Protein AF-A0A961Z9Z3-F1 (afdb_monomer)

Structure (mmCIF, N/CA/C/O backbone):
data_AF-A0A961Z9Z3-F1
#
_entry.id   AF-A0A961Z9Z3-F1
#
loop_
_atom_site.group_PDB
_atom_site.id
_atom_site.type_symbol
_atom_site.label_atom_id
_atom_site.label_alt_id
_atom_site.label_comp_id
_atom_site.label_asym_id
_atom_site.label_entity_id
_atom_site.label_seq_id
_atom_site.pdbx_PDB_ins_code
_atom_site.Cartn_x
_atom_site.Cartn_y
_atom_site.Cartn_z
_atom_site.occupancy
_atom_site.B_iso_or_equiv
_atom_site.auth_seq_id
_atom_site.auth_comp_id
_atom_site.auth_asym_id
_atom_site.auth_atom_id
_atom_site.pdbx_PDB_model_num
ATOM 1 N N . MET A 1 1 ? 45.765 -1.529 -8.708 1.00 51.06 1 MET A N 1
ATOM 2 C CA . MET A 1 1 ? 44.622 -0.675 -9.108 1.00 51.06 1 MET A CA 1
ATOM 3 C C . MET A 1 1 ? 43.427 -1.112 -8.285 1.00 51.06 1 MET A C 1
ATOM 5 O O . MET A 1 1 ? 43.251 -2.314 -8.165 1.00 51.06 1 MET A O 1
ATOM 9 N N . SER A 1 2 ? 42.688 -0.194 -7.652 1.00 51.00 2 SER A N 1
ATOM 10 C CA . SER A 1 2 ? 41.567 -0.595 -6.785 1.00 51.00 2 SER A CA 1
ATOM 11 C C . SER A 1 2 ? 40.408 -1.143 -7.625 1.00 51.00 2 SER A C 1
ATOM 13 O O . SER A 1 2 ? 40.170 -0.653 -8.732 1.00 51.00 2 SER A O 1
ATOM 15 N N . ASP A 1 3 ? 39.676 -2.128 -7.100 1.00 58.44 3 ASP A N 1
ATOM 16 C CA . ASP A 1 3 ? 38.508 -2.734 -7.762 1.00 58.44 3 ASP A CA 1
ATOM 17 C C . ASP A 1 3 ? 37.453 -1.694 -8.176 1.00 58.44 3 ASP A C 1
ATOM 19 O O . ASP A 1 3 ? 36.739 -1.867 -9.161 1.00 58.44 3 ASP A O 1
ATOM 23 N N . PHE A 1 4 ? 37.426 -0.548 -7.490 1.00 53.84 4 PHE A N 1
ATOM 24 C CA . PHE A 1 4 ? 36.559 0.590 -7.791 1.00 53.84 4 PHE A CA 1
ATOM 25 C C . PHE A 1 4 ? 36.902 1.278 -9.124 1.00 53.84 4 PHE A C 1
ATOM 27 O O . PHE A 1 4 ? 36.013 1.736 -9.842 1.00 53.84 4 PHE A O 1
ATOM 34 N N . ALA A 1 5 ? 38.189 1.338 -9.483 1.00 57.12 5 ALA A N 1
ATOM 35 C CA . ALA A 1 5 ? 38.625 1.881 -10.767 1.00 57.12 5 ALA A CA 1
ATOM 36 C C . ALA A 1 5 ? 38.222 0.953 -11.921 1.00 57.12 5 ALA A C 1
ATOM 38 O O . ALA A 1 5 ? 37.779 1.431 -12.962 1.00 57.12 5 ALA A O 1
ATOM 39 N N . LYS A 1 6 ? 38.287 -0.368 -11.718 1.00 55.22 6 LYS A N 1
ATOM 40 C CA . LY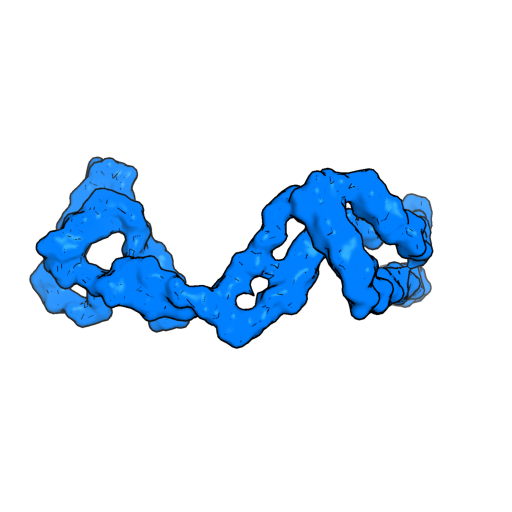S A 1 6 ? 37.851 -1.362 -12.709 1.00 55.22 6 LYS A CA 1
ATOM 41 C C . LYS A 1 6 ? 36.329 -1.315 -12.920 1.00 55.22 6 LYS A C 1
ATOM 43 O O . LYS A 1 6 ? 35.875 -1.177 -14.050 1.00 55.22 6 LYS A O 1
ATOM 48 N N . LEU A 1 7 ? 35.561 -1.238 -11.827 1.00 57.47 7 LEU A N 1
ATOM 49 C CA . LEU A 1 7 ? 34.111 -0.981 -11.825 1.00 57.47 7 LEU A CA 1
ATOM 50 C C . LEU A 1 7 ? 33.728 0.278 -12.618 1.00 57.47 7 LEU A C 1
ATOM 52 O O . LEU A 1 7 ? 32.817 0.249 -13.436 1.00 57.47 7 LEU A O 1
ATOM 56 N N . ARG A 1 8 ? 34.437 1.391 -12.420 1.00 57.94 8 ARG A N 1
ATOM 57 C CA . ARG A 1 8 ? 34.137 2.646 -13.121 1.00 57.94 8 ARG A CA 1
ATOM 58 C C . ARG A 1 8 ? 34.468 2.602 -14.616 1.00 57.94 8 ARG A C 1
ATOM 60 O O . ARG A 1 8 ? 33.798 3.276 -15.387 1.00 57.94 8 ARG A O 1
ATOM 67 N N . THR A 1 9 ? 35.492 1.855 -15.021 1.00 62.66 9 THR A N 1
ATOM 68 C CA . THR A 1 9 ? 35.961 1.856 -16.419 1.00 62.66 9 THR A CA 1
ATOM 69 C C . THR A 1 9 ? 35.259 0.797 -17.272 1.00 62.66 9 THR A C 1
ATOM 71 O O . THR A 1 9 ? 35.039 1.031 -18.453 1.00 62.66 9 THR A O 1
ATOM 74 N N . GLU A 1 10 ? 34.859 -0.329 -16.674 1.00 60.94 10 GLU A N 1
ATOM 75 C CA . GLU A 1 10 ? 34.189 -1.434 -17.375 1.00 60.94 10 GLU A CA 1
ATOM 76 C C . GLU A 1 10 ? 32.664 -1.413 -17.163 1.00 60.94 10 GLU A C 1
ATOM 78 O O . GLU A 1 10 ? 31.917 -1.577 -18.123 1.00 60.94 10 GLU A O 1
ATOM 83 N N . LEU A 1 11 ? 32.175 -1.151 -15.939 1.00 61.59 11 LEU A N 1
ATOM 84 C CA . LEU A 1 11 ? 30.739 -1.224 -15.620 1.00 61.59 11 LEU A CA 1
ATOM 85 C C . LEU A 1 11 ? 29.963 0.035 -16.027 1.00 61.59 11 LEU A C 1
ATOM 87 O O . LEU A 1 11 ? 28.805 -0.054 -16.431 1.00 61.59 11 LEU A O 1
ATOM 91 N N . ALA A 1 12 ? 30.578 1.215 -15.903 1.00 66.69 12 ALA A N 1
ATOM 92 C CA . ALA A 1 12 ? 29.882 2.478 -16.150 1.00 66.69 12 ALA A CA 1
ATOM 93 C C . ALA A 1 12 ? 29.409 2.651 -17.608 1.00 66.69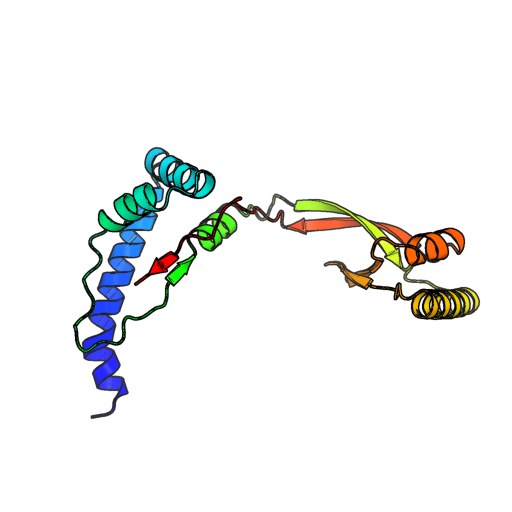 12 ALA A C 1
ATOM 95 O O . ALA A 1 12 ? 28.271 3.090 -17.778 1.00 66.69 12 ALA A O 1
ATOM 96 N N . PRO A 1 13 ? 30.190 2.285 -18.649 1.00 69.44 13 PRO A N 1
ATOM 97 C CA . PRO A 1 13 ? 29.727 2.364 -20.036 1.00 69.44 13 PRO A CA 1
ATOM 98 C C . PRO A 1 13 ? 28.530 1.450 -20.315 1.00 69.44 13 PRO A C 1
ATOM 100 O O . PRO A 1 13 ? 27.507 1.923 -20.799 1.00 69.44 13 PRO A O 1
ATOM 103 N N . ALA A 1 14 ? 28.597 0.176 -19.919 1.00 63.91 14 ALA A N 1
ATOM 104 C CA . ALA A 1 14 ? 27.489 -0.755 -20.138 1.00 63.91 14 ALA A CA 1
ATOM 105 C C . ALA A 1 14 ? 26.232 -0.351 -19.352 1.00 63.91 14 ALA A C 1
ATOM 107 O O . ALA A 1 14 ? 25.114 -0.453 -19.855 1.00 63.91 14 ALA A O 1
ATOM 108 N N . LEU A 1 15 ? 26.395 0.145 -18.120 1.00 63.41 15 LEU A N 1
ATOM 109 C CA . LEU A 1 15 ? 25.284 0.674 -17.333 1.00 63.41 15 LEU A CA 1
ATOM 110 C C . LEU A 1 15 ? 24.667 1.914 -18.001 1.00 63.41 15 LEU A C 1
ATOM 112 O O . LEU A 1 15 ? 23.445 2.040 -18.035 1.00 63.41 15 LEU A O 1
ATOM 116 N N . ALA A 1 16 ? 25.490 2.803 -18.562 1.00 69.31 16 ALA A N 1
ATOM 117 C CA . ALA A 1 16 ? 25.023 3.968 -19.307 1.00 69.31 16 ALA A CA 1
ATOM 118 C C . ALA A 1 16 ? 24.256 3.570 -20.579 1.00 69.31 16 ALA A C 1
ATOM 120 O O . ALA A 1 16 ? 23.192 4.128 -20.838 1.00 69.31 16 ALA A O 1
ATOM 121 N N . GLU A 1 17 ? 24.733 2.579 -21.336 1.00 67.69 17 GLU A N 1
ATOM 122 C CA . GLU A 1 17 ? 24.035 2.047 -22.516 1.00 67.69 17 GLU A CA 1
ATOM 123 C C . GLU A 1 17 ? 22.675 1.441 -22.151 1.00 67.69 17 GLU A C 1
ATOM 125 O O . GLU A 1 17 ? 21.664 1.704 -22.803 1.00 67.69 17 GLU A O 1
ATOM 130 N N . ARG A 1 18 ? 22.627 0.689 -21.051 1.00 63.53 18 ARG A N 1
ATOM 131 C CA . ARG A 1 18 ? 21.403 0.092 -20.508 1.00 63.53 18 ARG A CA 1
ATOM 132 C C . ARG A 1 18 ? 20.397 1.143 -20.038 1.00 63.53 18 ARG A C 1
ATOM 134 O O . ARG A 1 18 ? 19.213 1.050 -20.360 1.00 63.53 18 ARG A O 1
ATOM 141 N N . PHE A 1 19 ? 20.854 2.188 -19.346 1.00 68.12 19 PHE A N 1
ATOM 142 C CA . PHE A 1 19 ? 20.000 3.327 -19.002 1.00 68.12 19 PHE A CA 1
ATOM 143 C C . PHE A 1 19 ? 19.534 4.105 -20.234 1.00 68.12 19 PHE A C 1
ATOM 145 O O . PHE A 1 19 ? 18.394 4.560 -20.262 1.00 68.12 19 PHE A O 1
ATOM 152 N N . ALA A 1 20 ? 20.367 4.234 -21.267 1.00 69.81 20 ALA A N 1
ATOM 153 C CA . ALA A 1 20 ? 19.970 4.868 -22.518 1.00 69.81 20 ALA A CA 1
ATOM 154 C C . ALA A 1 20 ? 18.875 4.065 -23.242 1.00 69.81 20 ALA A C 1
ATOM 156 O O . ALA A 1 20 ? 17.931 4.659 -23.762 1.00 69.81 20 ALA A O 1
ATOM 157 N N . ALA A 1 21 ? 18.957 2.731 -23.242 1.00 66.69 21 ALA A N 1
ATOM 158 C CA . ALA A 1 21 ? 17.919 1.862 -23.795 1.00 66.69 21 ALA A CA 1
ATOM 159 C C . ALA A 1 21 ? 16.598 1.964 -23.011 1.00 66.69 21 ALA A C 1
ATOM 161 O O . ALA A 1 21 ? 15.540 2.117 -23.619 1.00 66.69 21 ALA A O 1
ATOM 162 N N . LEU A 1 22 ? 16.655 1.984 -21.673 1.00 67.62 22 LEU A N 1
ATOM 163 C CA . LEU A 1 22 ? 15.473 2.224 -20.836 1.00 67.62 22 LEU A CA 1
ATOM 164 C C . LEU A 1 22 ? 14.879 3.621 -21.041 1.00 67.62 22 LEU A C 1
ATOM 166 O O . LEU A 1 22 ? 13.667 3.766 -21.133 1.00 67.62 22 LEU A O 1
ATOM 170 N N . SER A 1 23 ? 15.711 4.654 -21.153 1.00 71.19 23 SER A N 1
ATOM 171 C CA . SER A 1 23 ? 15.250 6.018 -21.432 1.00 71.19 23 SER A CA 1
ATOM 172 C C . SER A 1 23 ? 14.526 6.101 -22.780 1.00 71.19 23 SER A C 1
ATOM 174 O O . SER A 1 23 ? 13.453 6.692 -22.870 1.00 71.19 23 SER A O 1
ATOM 176 N N . LYS A 1 24 ? 15.045 5.426 -23.816 1.00 73.44 24 LYS A N 1
ATOM 177 C CA . LYS A 1 24 ? 14.362 5.301 -25.114 1.00 73.44 24 LYS A CA 1
ATOM 178 C C . LYS A 1 24 ? 13.037 4.549 -25.001 1.00 73.44 24 LYS A C 1
ATOM 180 O O . LYS A 1 24 ? 12.067 4.968 -25.622 1.00 73.44 24 LYS A O 1
ATOM 185 N N . PHE A 1 25 ? 12.983 3.485 -24.200 1.00 71.50 25 PHE A N 1
ATOM 186 C CA . PHE A 1 25 ? 11.746 2.753 -23.932 1.00 71.50 25 PHE A CA 1
ATOM 187 C C . PHE A 1 25 ? 10.681 3.639 -23.284 1.00 71.50 25 PHE A C 1
ATOM 189 O O . PHE A 1 25 ? 9.588 3.784 -23.825 1.00 71.50 25 PHE A O 1
ATOM 196 N N . PHE A 1 26 ? 11.010 4.303 -22.174 1.00 70.62 26 PHE A N 1
ATOM 197 C CA . PHE A 1 26 ? 10.084 5.242 -21.538 1.00 70.62 26 PHE A CA 1
ATOM 198 C C . PHE A 1 26 ? 9.723 6.406 -22.467 1.00 70.62 26 PHE A C 1
ATOM 200 O O . PHE A 1 26 ? 8.582 6.854 -22.465 1.00 70.62 26 PHE A O 1
ATOM 207 N N . GLY A 1 27 ? 10.656 6.836 -23.322 1.00 71.69 27 GLY A N 1
ATOM 208 C CA . GLY A 1 27 ? 10.395 7.794 -24.393 1.00 71.69 27 GLY A CA 1
ATOM 209 C C . GLY A 1 27 ? 9.366 7.300 -25.414 1.00 71.69 27 GLY A C 1
ATOM 210 O O . GLY A 1 27 ? 8.508 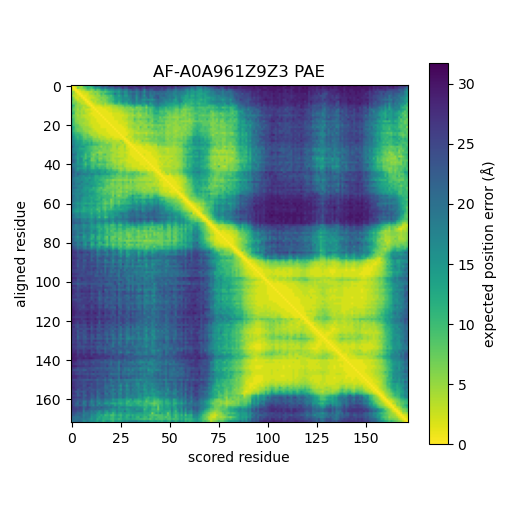8.079 -25.813 1.00 71.69 27 GLY A O 1
ATOM 211 N N . SER A 1 28 ? 9.399 6.021 -25.809 1.00 71.12 28 SER A N 1
ATOM 212 C CA . SER A 1 28 ? 8.381 5.444 -26.705 1.00 71.12 28 SER A CA 1
ATOM 213 C C . SER A 1 28 ? 7.003 5.348 -26.051 1.00 71.12 28 SER A C 1
ATOM 215 O O . SER A 1 28 ? 6.009 5.638 -26.700 1.00 71.12 28 SER A O 1
ATOM 217 N N . ILE A 1 29 ? 6.934 5.070 -24.746 1.00 71.38 29 ILE A N 1
ATOM 218 C CA . ILE A 1 29 ? 5.667 5.023 -23.994 1.00 71.38 29 ILE A CA 1
ATOM 219 C C . ILE A 1 29 ? 5.016 6.416 -23.869 1.00 71.38 29 ILE A C 1
ATOM 221 O O . ILE A 1 29 ? 3.839 6.521 -23.547 1.00 71.38 29 ILE A O 1
ATOM 225 N N . ALA A 1 30 ? 5.724 7.510 -24.173 1.00 71.38 30 ALA A N 1
ATOM 226 C CA . ALA A 1 30 ? 5.088 8.825 -24.280 1.00 71.38 30 ALA A CA 1
ATOM 227 C C . ALA A 1 30 ? 4.072 8.906 -25.443 1.00 71.38 30 ALA A C 1
ATOM 229 O O . ALA A 1 30 ? 3.236 9.810 -25.462 1.00 71.38 30 ALA A O 1
ATOM 230 N N . ASN A 1 31 ? 4.125 7.973 -26.403 1.00 76.69 31 ASN A N 1
ATOM 231 C CA . ASN A 1 31 ? 3.096 7.790 -27.420 1.00 76.69 31 ASN A CA 1
ATOM 232 C C . ASN A 1 31 ? 1.878 7.047 -26.821 1.00 76.69 31 ASN A C 1
ATOM 234 O O . ASN A 1 31 ? 2.045 5.934 -26.316 1.00 76.69 31 ASN A O 1
ATOM 238 N N . PRO A 1 32 ? 0.651 7.600 -26.914 1.00 74.44 32 PRO A N 1
ATOM 239 C CA . PRO A 1 32 ? -0.563 6.947 -26.424 1.00 74.44 32 PRO A CA 1
ATOM 240 C C . PRO A 1 32 ? -0.803 5.527 -26.960 1.00 74.44 32 PRO A C 1
ATOM 242 O O . PRO A 1 32 ? -1.335 4.696 -26.228 1.00 74.44 32 PRO A O 1
ATOM 245 N N . GLU A 1 33 ? -0.412 5.230 -28.203 1.00 75.94 33 GLU A N 1
ATOM 246 C CA . GLU A 1 33 ? -0.577 3.893 -28.797 1.00 75.94 33 GLU A CA 1
ATOM 247 C C . GLU A 1 33 ? 0.331 2.859 -28.118 1.00 75.94 33 GLU A C 1
ATOM 249 O O . GLU A 1 33 ? -0.121 1.783 -27.723 1.00 75.94 33 GLU A O 1
ATOM 254 N N . ASP A 1 34 ? 1.600 3.215 -27.910 1.00 73.06 34 ASP A N 1
ATOM 255 C CA . ASP A 1 34 ? 2.581 2.358 -27.244 1.00 73.06 34 ASP A CA 1
ATOM 256 C C . ASP A 1 34 ? 2.259 2.208 -25.744 1.00 73.06 34 ASP A C 1
ATOM 258 O O . ASP A 1 34 ? 2.377 1.115 -25.186 1.00 73.06 34 ASP A O 1
ATOM 262 N N . ALA A 1 35 ? 1.771 3.272 -25.094 1.00 72.19 35 ALA A N 1
ATOM 263 C CA . ALA A 1 35 ? 1.271 3.218 -23.719 1.00 72.19 35 ALA A CA 1
ATOM 264 C C . ALA A 1 35 ? 0.051 2.300 -23.570 1.00 72.19 35 ALA A C 1
ATOM 266 O O . ALA A 1 35 ? -0.007 1.494 -22.637 1.00 72.19 35 ALA A O 1
ATOM 267 N N . GLY A 1 36 ? -0.909 2.401 -24.495 1.00 76.19 36 GLY A N 1
ATOM 268 C CA . GLY A 1 36 ? -2.093 1.548 -24.530 1.00 76.19 36 GLY A CA 1
ATOM 269 C C . GLY A 1 36 ? -1.718 0.078 -24.684 1.00 76.19 36 GLY A C 1
ATOM 270 O O . GLY A 1 36 ? -2.152 -0.752 -23.891 1.00 76.19 36 GLY A O 1
ATOM 271 N N . PHE A 1 37 ? -0.822 -0.231 -25.620 1.00 76.69 37 PHE A N 1
ATOM 272 C CA . PHE A 1 37 ? -0.354 -1.595 -25.845 1.00 76.69 37 PHE A CA 1
ATOM 273 C C . PHE A 1 37 ? 0.380 -2.182 -24.624 1.00 76.69 37 PHE A C 1
ATOM 275 O O . PHE A 1 37 ? 0.175 -3.348 -24.279 1.00 76.69 37 PHE A O 1
ATOM 282 N N . VAL A 1 38 ? 1.190 -1.384 -23.915 1.00 74.25 38 VAL A N 1
ATOM 283 C CA . VAL A 1 38 ? 1.827 -1.797 -22.650 1.00 74.25 38 VAL A CA 1
ATOM 284 C C . VAL A 1 38 ? 0.783 -2.115 -21.577 1.00 74.25 38 VAL A C 1
ATOM 286 O O . VAL A 1 38 ? 0.862 -3.171 -20.945 1.00 74.25 38 VAL A O 1
ATOM 289 N N . LEU A 1 39 ? -0.207 -1.239 -21.388 1.00 72.81 39 LEU A N 1
ATOM 290 C CA . LEU A 1 39 ? -1.284 -1.437 -20.415 1.00 72.81 39 LEU A CA 1
ATOM 291 C C . LEU A 1 39 ? -2.125 -2.678 -20.736 1.00 72.81 39 LEU A C 1
ATOM 293 O O . LEU A 1 39 ? -2.372 -3.494 -19.849 1.00 72.81 39 LEU A O 1
ATOM 297 N N . GLU A 1 40 ? -2.524 -2.855 -21.994 1.00 78.00 40 GLU A N 1
ATOM 298 C CA . GLU A 1 40 ? -3.293 -4.016 -22.454 1.00 78.00 40 GLU A CA 1
ATOM 299 C C . GLU A 1 40 ? -2.531 -5.317 -22.225 1.00 78.00 40 GLU A C 1
ATOM 301 O O . GLU A 1 40 ? -3.077 -6.264 -21.662 1.00 78.00 40 GLU A O 1
ATOM 306 N N . THR A 1 41 ? -1.249 -5.345 -22.583 1.00 73.81 41 THR A N 1
ATOM 307 C CA . THR A 1 41 ? -0.382 -6.509 -22.388 1.00 73.81 41 THR A CA 1
ATOM 308 C C . THR A 1 41 ? -0.245 -6.867 -20.903 1.00 73.81 41 THR A C 1
ATOM 310 O O . THR A 1 41 ? -0.289 -8.043 -20.531 1.00 73.81 41 THR A O 1
ATOM 313 N N . MET A 1 42 ? -0.125 -5.855 -20.035 1.00 70.44 42 MET A N 1
ATOM 314 C CA . MET A 1 42 ? -0.061 -6.038 -18.583 1.00 70.44 42 MET A CA 1
ATOM 315 C C . MET A 1 42 ? -1.370 -6.588 -18.004 1.00 70.44 42 MET A C 1
ATOM 317 O O . MET A 1 42 ? -1.333 -7.538 -17.221 1.00 70.44 42 MET A O 1
ATOM 321 N N . VAL A 1 43 ? -2.517 -6.039 -18.413 1.00 72.00 43 VAL A N 1
ATOM 322 C CA . VAL A 1 43 ? -3.847 -6.484 -17.960 1.00 72.00 43 VAL A CA 1
ATOM 323 C C . VAL A 1 43 ? -4.176 -7.886 -18.483 1.00 72.00 43 VAL A C 1
ATOM 325 O O . VAL A 1 43 ? -4.677 -8.726 -17.734 1.00 72.00 43 VAL A O 1
ATOM 328 N N . ALA A 1 44 ? -3.863 -8.165 -19.751 1.00 74.81 44 ALA A N 1
ATOM 329 C CA . ALA A 1 44 ? -4.107 -9.450 -20.407 1.00 74.81 44 ALA A CA 1
ATOM 330 C C . ALA A 1 44 ? -3.140 -10.560 -19.962 1.00 74.81 44 ALA A C 1
ATOM 332 O O . ALA A 1 44 ? -3.380 -11.731 -20.249 1.00 74.81 44 ALA A O 1
ATOM 333 N N . GLN A 1 45 ? -2.069 -10.213 -19.240 1.00 68.44 45 GLN A N 1
ATOM 334 C CA . GLN A 1 45 ? -1.016 -11.140 -18.812 1.00 68.44 45 GLN A CA 1
ATOM 335 C C . GLN A 1 45 ? -0.300 -11.824 -19.990 1.00 68.44 45 GLN A C 1
ATOM 337 O O . GLN A 1 45 ? 0.190 -12.951 -19.860 1.00 68.44 45 GLN A O 1
ATOM 342 N N . ASP A 1 46 ? -0.209 -11.147 -21.135 1.00 69.00 46 ASP A N 1
ATOM 343 C CA . ASP A 1 46 ? 0.429 -11.684 -22.335 1.00 69.00 46 ASP A CA 1
ATOM 344 C C . ASP A 1 46 ? 1.952 -11.482 -22.267 1.00 69.00 46 ASP A C 1
ATOM 346 O O . ASP A 1 46 ? 2.520 -10.478 -22.698 1.00 69.00 46 ASP A O 1
ATOM 350 N N . HIS A 1 47 ? 2.632 -12.467 -21.680 1.00 63.56 47 HIS A N 1
ATOM 351 C CA . HIS A 1 47 ? 4.083 -12.437 -21.499 1.00 63.56 47 HIS A CA 1
ATOM 352 C C . HIS A 1 47 ? 4.831 -12.469 -22.841 1.00 63.56 47 HIS A C 1
ATOM 354 O O . HIS A 1 47 ? 5.951 -11.966 -22.923 1.00 63.56 47 HIS A O 1
ATOM 360 N N . GLU A 1 48 ? 4.235 -13.045 -23.888 1.00 68.44 48 GLU A N 1
ATOM 361 C CA . GLU A 1 48 ? 4.853 -13.149 -25.209 1.00 68.44 48 GLU A CA 1
ATOM 362 C C . GLU A 1 48 ? 4.771 -11.813 -25.954 1.00 68.44 48 GLU A C 1
ATOM 364 O O . GLU A 1 48 ? 5.773 -11.352 -26.503 1.00 68.44 48 GLU A O 1
ATOM 369 N N . ALA A 1 49 ? 3.609 -11.152 -25.928 1.00 69.62 49 ALA A N 1
ATOM 370 C CA . ALA A 1 49 ? 3.453 -9.797 -26.452 1.00 69.62 49 ALA A CA 1
ATOM 371 C C . ALA A 1 49 ? 4.367 -8.805 -25.721 1.00 69.62 49 ALA A C 1
ATOM 373 O O . ALA A 1 49 ? 4.985 -7.948 -26.357 1.00 69.62 49 ALA A O 1
ATOM 374 N N . PHE A 1 50 ? 4.538 -8.979 -24.407 1.00 64.25 50 PHE A N 1
ATOM 375 C CA . PHE A 1 50 ? 5.466 -8.163 -23.636 1.00 64.25 50 PHE A CA 1
ATOM 376 C C . PHE A 1 50 ? 6.929 -8.435 -23.987 1.00 64.25 50 PHE A C 1
ATOM 378 O O . PHE A 1 50 ? 7.697 -7.493 -24.164 1.00 64.25 50 PHE A O 1
ATOM 385 N N . SER A 1 51 ? 7.328 -9.707 -24.118 1.00 64.00 51 SER A N 1
ATOM 386 C CA . SER A 1 51 ? 8.686 -10.053 -24.554 1.00 64.00 51 SER A CA 1
ATOM 387 C C . SER A 1 51 ? 8.977 -9.403 -25.897 1.00 64.00 51 SER A C 1
ATOM 389 O O . SER A 1 51 ? 9.965 -8.698 -26.011 1.00 64.00 51 SER A O 1
ATOM 391 N N . LYS A 1 52 ? 8.055 -9.488 -26.865 1.00 68.25 52 LYS A N 1
ATOM 392 C CA . LYS A 1 52 ? 8.198 -8.838 -28.178 1.00 68.25 52 LYS A CA 1
ATOM 393 C C . LYS A 1 52 ? 8.350 -7.317 -28.095 1.00 68.25 52 LYS A C 1
ATOM 395 O O . LYS A 1 52 ? 8.984 -6.730 -28.966 1.00 68.25 52 LYS A O 1
ATOM 400 N N . LEU A 1 53 ? 7.761 -6.669 -27.092 1.00 67.19 53 LEU A N 1
ATOM 401 C CA . LEU A 1 53 ? 7.920 -5.237 -26.838 1.00 67.19 53 LEU A CA 1
ATOM 402 C C . LEU A 1 53 ? 9.307 -4.920 -26.259 1.00 67.19 53 LEU A C 1
ATOM 404 O O . LEU A 1 53 ? 9.957 -3.983 -26.715 1.00 67.19 53 LEU A O 1
ATOM 408 N N . VAL A 1 54 ? 9.783 -5.723 -25.306 1.00 61.47 54 VAL A N 1
ATOM 409 C CA . VAL A 1 54 ? 11.135 -5.596 -24.740 1.00 61.47 54 VAL A CA 1
ATOM 410 C C . VAL A 1 54 ? 12.207 -5.953 -25.771 1.00 61.47 54 VAL A C 1
ATOM 412 O O . VAL A 1 54 ? 13.217 -5.269 -25.844 1.00 61.47 54 VAL A O 1
ATOM 415 N N . ASP A 1 55 ? 11.967 -6.946 -26.623 1.00 65.06 55 ASP A N 1
ATOM 416 C CA . ASP A 1 55 ? 12.879 -7.403 -27.678 1.00 65.06 55 ASP A CA 1
ATOM 417 C C . ASP A 1 55 ? 13.050 -6.355 -28.794 1.00 65.06 55 ASP A C 1
ATOM 419 O O . ASP A 1 55 ? 14.033 -6.373 -29.533 1.00 65.06 55 ASP A O 1
ATOM 423 N N . ARG A 1 56 ? 12.116 -5.400 -28.916 1.00 64.81 56 ARG A N 1
ATOM 424 C CA . ARG A 1 56 ? 12.280 -4.214 -29.779 1.00 64.81 56 ARG A CA 1
ATOM 425 C C . ARG A 1 56 ? 13.254 -3.196 -29.193 1.00 64.81 56 ARG A C 1
ATOM 427 O O . ARG A 1 56 ? 13.700 -2.301 -29.914 1.00 64.81 56 ARG A O 1
ATOM 434 N N . LEU A 1 57 ? 13.576 -3.298 -27.904 1.00 59.16 57 LEU A N 1
ATOM 435 C CA . LEU A 1 57 ? 14.577 -2.454 -27.278 1.00 59.16 57 LEU A CA 1
ATOM 436 C C . LEU A 1 57 ? 15.958 -3.020 -27.589 1.00 59.16 57 LEU A C 1
ATOM 438 O O . LEU A 1 57 ? 16.224 -4.182 -27.287 1.00 59.16 57 LEU A O 1
ATOM 442 N N . PRO A 1 58 ? 16.873 -2.210 -28.140 1.00 56.72 58 PRO A N 1
ATOM 443 C CA . PRO A 1 58 ? 18.254 -2.618 -28.319 1.00 56.72 58 PRO A CA 1
ATOM 444 C C . PRO A 1 58 ? 18.949 -2.617 -26.951 1.00 56.72 58 PRO A C 1
ATOM 446 O O . PRO A 1 58 ? 19.6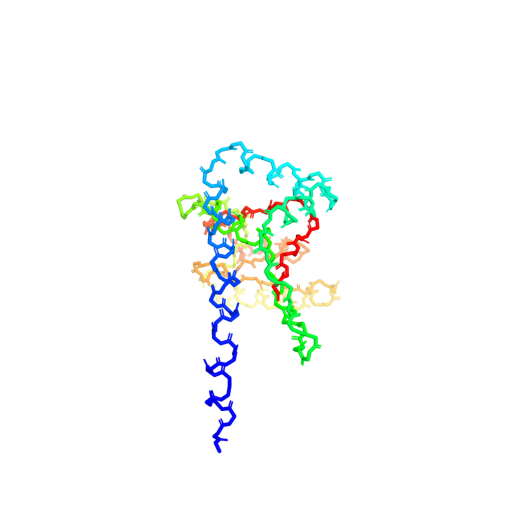87 -1.691 -26.613 1.00 56.72 58 PRO A O 1
ATOM 449 N N . LEU A 1 59 ? 18.655 -3.624 -26.129 1.00 56.66 59 LEU A N 1
ATOM 450 C CA . LEU A 1 59 ? 19.360 -3.884 -24.884 1.00 56.66 59 LEU A CA 1
ATOM 451 C C . LEU A 1 59 ? 20.648 -4.639 -25.233 1.00 56.66 59 LEU A C 1
ATOM 453 O O . LEU A 1 59 ? 20.570 -5.723 -25.812 1.00 56.66 59 LEU A O 1
ATOM 457 N N . PRO A 1 60 ? 21.836 -4.095 -24.921 1.00 56.12 60 PRO A N 1
ATOM 458 C CA . PRO A 1 60 ? 23.074 -4.817 -25.163 1.00 56.12 60 PRO A CA 1
ATOM 459 C C . PRO A 1 60 ? 23.119 -6.072 -24.283 1.00 56.12 60 PRO A C 1
ATOM 461 O O . PRO A 1 60 ? 22.898 -6.008 -23.061 1.00 56.12 60 PRO A O 1
ATOM 464 N N . GLU A 1 61 ? 23.415 -7.213 -24.910 1.00 59.38 61 GLU A N 1
ATOM 465 C CA . GLU A 1 61 ? 23.672 -8.460 -24.195 1.00 59.38 61 GLU A CA 1
ATOM 466 C C . GLU A 1 61 ? 24.816 -8.236 -23.192 1.00 59.38 61 GLU A C 1
ATOM 468 O O . GLU A 1 61 ? 25.832 -7.623 -23.537 1.00 59.38 61 GLU A O 1
ATOM 473 N N . PRO A 1 62 ? 24.666 -8.668 -21.928 1.00 53.59 62 PRO A N 1
ATOM 474 C CA . PRO A 1 62 ? 25.742 -8.526 -20.961 1.00 53.59 62 PRO A CA 1
ATOM 475 C C . PRO A 1 62 ? 26.957 -9.368 -21.392 1.00 53.59 62 PRO A C 1
ATOM 477 O O . PRO A 1 62 ? 26.770 -10.468 -21.922 1.00 53.59 62 PRO A O 1
ATOM 480 N N . PRO A 1 63 ? 28.195 -8.911 -21.120 1.00 57.91 63 PRO A N 1
ATOM 481 C CA . PRO A 1 63 ? 29.394 -9.713 -21.342 1.00 57.91 63 PRO A CA 1
ATOM 482 C C . PRO A 1 63 ? 29.304 -11.086 -20.645 1.00 57.91 63 PRO A C 1
ATOM 484 O O . PRO A 1 63 ? 28.748 -11.162 -19.545 1.00 57.91 63 PRO A O 1
ATOM 487 N N . PRO A 1 64 ? 29.873 -12.165 -21.218 1.00 59.00 64 PRO A N 1
ATOM 488 C CA . PRO A 1 64 ? 29.754 -13.525 -20.676 1.00 59.00 64 PRO A CA 1
ATOM 489 C C . PRO A 1 64 ? 30.317 -13.671 -19.257 1.00 59.00 64 PRO A C 1
ATOM 491 O O . PRO A 1 64 ? 29.802 -14.448 -18.455 1.00 59.00 64 PRO A O 1
ATOM 494 N N . GLU A 1 65 ? 31.375 -12.919 -18.945 1.00 55.97 65 GLU A N 1
ATOM 495 C CA . GLU A 1 65 ? 32.009 -12.870 -17.625 1.00 55.97 65 GLU A CA 1
ATOM 496 C C . GLU A 1 65 ? 31.244 -12.049 -16.577 1.00 55.97 65 GLU A C 1
ATOM 498 O O . GLU A 1 65 ? 31.612 -12.064 -15.399 1.00 55.97 65 GLU A O 1
ATOM 503 N N . TRP A 1 66 ? 30.203 -11.310 -16.965 1.00 52.91 66 TRP A N 1
ATOM 504 C CA . TRP A 1 66 ? 29.452 -10.504 -16.015 1.00 52.91 66 TRP A CA 1
ATOM 505 C C . TRP A 1 66 ? 28.370 -11.347 -15.348 1.00 52.91 66 TRP A C 1
ATOM 507 O O . TRP A 1 66 ? 27.604 -12.032 -16.033 1.00 52.91 66 TRP A O 1
ATOM 517 N N . PRO A 1 67 ? 28.228 -11.280 -14.009 1.00 50.06 67 PRO A N 1
ATOM 518 C CA . PRO A 1 67 ? 27.009 -11.770 -13.396 1.00 50.06 67 PRO A CA 1
ATOM 519 C C . PRO A 1 67 ? 25.868 -10.991 -14.045 1.00 50.06 67 PRO A C 1
ATOM 521 O O . PRO A 1 67 ? 25.878 -9.759 -13.993 1.00 50.06 67 PRO A O 1
ATOM 524 N N . LYS A 1 68 ? 24.918 -11.695 -14.685 1.00 53.22 68 LYS A N 1
ATOM 525 C CA . LYS A 1 68 ? 23.677 -11.088 -15.186 1.00 53.22 68 LYS A CA 1
ATOM 526 C C . LYS A 1 68 ? 23.190 -10.170 -14.076 1.00 53.22 68 LYS A C 1
ATOM 528 O O . LYS A 1 68 ? 22.895 -10.663 -12.983 1.00 53.22 68 LYS A O 1
ATOM 533 N N . LEU A 1 69 ? 23.221 -8.858 -14.300 1.00 45.81 69 LEU A N 1
ATOM 534 C CA . LEU A 1 69 ? 22.793 -7.883 -13.309 1.00 45.81 69 LEU A CA 1
ATOM 535 C C . LEU A 1 69 ? 21.287 -8.093 -13.165 1.00 45.81 69 LEU A C 1
ATOM 537 O O . LEU A 1 69 ? 20.493 -7.445 -13.813 1.00 45.81 69 LEU A O 1
ATOM 541 N N . GLY A 1 70 ? 20.866 -9.050 -12.338 1.00 43.78 70 GLY A N 1
ATOM 542 C CA . GLY A 1 70 ? 19.478 -9.500 -12.205 1.00 43.78 70 GLY A CA 1
ATOM 543 C C . GLY A 1 70 ? 18.545 -8.462 -11.580 1.00 43.78 70 GLY A C 1
ATOM 544 O O . GLY A 1 70 ? 17.572 -8.823 -10.922 1.00 43.78 70 GLY A O 1
ATOM 545 N N . LYS A 1 71 ? 18.849 -7.171 -11.728 1.00 48.47 71 LYS A N 1
ATOM 546 C CA . LYS A 1 71 ? 17.992 -6.063 -11.351 1.00 48.47 71 LYS A CA 1
ATOM 547 C C . LYS A 1 71 ? 16.920 -5.932 -12.416 1.00 48.47 71 LYS A C 1
ATOM 549 O O . LYS A 1 71 ? 17.056 -5.217 -13.402 1.00 48.47 71 LYS A O 1
ATOM 554 N N . CYS A 1 72 ? 15.865 -6.698 -12.196 1.00 59.72 72 CYS A N 1
ATOM 555 C CA . CYS A 1 72 ? 14.626 -6.540 -12.913 1.00 59.72 72 CYS A CA 1
ATOM 556 C C . CYS A 1 72 ? 13.821 -5.413 -12.277 1.00 59.72 72 CYS A C 1
ATOM 558 O O . CYS A 1 72 ? 13.619 -5.413 -11.063 1.00 59.72 72 CYS A O 1
ATOM 560 N N . ILE A 1 73 ? 13.372 -4.470 -13.092 1.00 58.75 73 ILE A N 1
ATOM 561 C CA . ILE A 1 73 ? 12.420 -3.451 -12.676 1.00 58.75 73 ILE A CA 1
ATOM 562 C C . ILE A 1 73 ? 11.028 -3.991 -12.973 1.00 58.75 73 ILE A C 1
ATOM 564 O O . ILE A 1 73 ? 10.781 -4.539 -14.051 1.00 58.75 73 ILE A O 1
ATOM 568 N N . TRP A 1 74 ? 10.124 -3.870 -12.011 1.00 67.56 74 TRP A N 1
ATOM 569 C CA . TRP A 1 74 ? 8.731 -4.216 -12.225 1.00 67.56 74 TRP A CA 1
ATOM 570 C C . TRP A 1 74 ? 8.046 -3.068 -12.955 1.00 67.56 74 TRP A C 1
ATOM 572 O O . TRP A 1 74 ? 7.897 -1.976 -12.409 1.00 67.56 74 TRP A O 1
ATOM 582 N N . LEU A 1 75 ? 7.627 -3.302 -14.197 1.00 68.81 75 LEU A N 1
ATOM 583 C CA . LEU A 1 75 ? 6.981 -2.251 -14.979 1.00 68.81 75 LEU A CA 1
ATOM 584 C C . LEU A 1 75 ? 5.643 -1.835 -14.354 1.00 68.81 75 LEU A C 1
ATOM 586 O O . LEU A 1 75 ? 5.307 -0.656 -14.361 1.00 68.81 75 LEU A O 1
ATOM 590 N N . SER A 1 76 ? 4.935 -2.782 -13.730 1.00 66.81 76 SER A N 1
ATOM 591 C CA . SER A 1 76 ? 3.729 -2.499 -12.948 1.00 66.81 76 SER A CA 1
ATOM 592 C C . SER A 1 76 ? 3.969 -1.464 -11.858 1.00 66.81 76 SER A C 1
ATOM 594 O O . SER A 1 76 ? 3.177 -0.543 -11.746 1.00 66.81 76 SER A O 1
ATOM 596 N N . GLU A 1 77 ? 5.084 -1.532 -11.129 1.00 64.81 77 GLU A N 1
ATOM 597 C CA . GLU A 1 77 ? 5.378 -0.563 -10.065 1.00 64.81 77 GLU A CA 1
ATOM 598 C C . GLU A 1 77 ? 5.601 0.850 -10.623 1.00 64.81 77 GLU A C 1
ATOM 600 O O . GLU A 1 77 ? 5.148 1.824 -10.027 1.00 64.81 77 GLU A O 1
ATOM 605 N N . ILE A 1 78 ? 6.253 0.979 -11.783 1.00 67.50 78 ILE A N 1
ATOM 606 C CA . ILE A 1 78 ? 6.479 2.282 -12.428 1.00 67.50 78 ILE A CA 1
ATOM 607 C C . ILE A 1 78 ? 5.166 2.866 -12.944 1.00 67.50 78 ILE A C 1
ATOM 609 O O . ILE A 1 78 ? 4.900 4.050 -12.739 1.00 67.50 78 ILE A O 1
ATOM 613 N N . VAL A 1 79 ? 4.346 2.052 -13.614 1.00 65.62 79 VAL A N 1
ATOM 614 C CA . VAL A 1 79 ? 3.068 2.517 -14.165 1.00 65.62 79 VAL A CA 1
ATOM 615 C C . VAL A 1 79 ? 2.116 2.878 -13.028 1.00 65.62 79 VAL A C 1
ATOM 617 O O . VAL A 1 79 ? 1.537 3.956 -13.056 1.00 65.62 79 VAL A O 1
ATOM 620 N N . GLU A 1 80 ? 2.017 2.053 -11.984 1.00 67.94 80 GLU A N 1
ATOM 621 C CA . GLU A 1 80 ? 1.229 2.361 -10.785 1.00 67.94 80 GLU A CA 1
ATOM 622 C C . GLU A 1 80 ? 1.693 3.666 -10.127 1.00 67.94 80 GLU A C 1
ATOM 624 O O . GLU A 1 80 ? 0.860 4.502 -9.798 1.00 67.94 80 GLU A O 1
ATOM 629 N N . GLN A 1 81 ? 3.005 3.900 -9.997 1.00 63.69 81 GLN A N 1
ATOM 630 C CA . GLN A 1 81 ? 3.539 5.167 -9.480 1.00 63.69 81 GLN A CA 1
ATOM 631 C C . GLN A 1 81 ? 3.281 6.364 -10.398 1.00 63.69 81 GLN A C 1
ATOM 633 O O . GLN A 1 81 ? 3.106 7.470 -9.903 1.00 63.69 81 GLN A O 1
ATOM 638 N N . THR A 1 82 ? 3.257 6.164 -11.714 1.00 64.19 82 THR A N 1
ATOM 639 C CA . THR A 1 82 ? 3.002 7.239 -12.686 1.00 64.19 82 THR A CA 1
ATOM 640 C C . THR A 1 82 ? 1.517 7.597 -12.740 1.00 64.19 82 THR A C 1
ATOM 642 O O . THR A 1 82 ? 1.165 8.759 -12.914 1.00 64.19 82 THR A O 1
ATOM 645 N N . LEU A 1 83 ? 0.640 6.604 -12.563 1.00 63.72 83 LEU A N 1
ATOM 646 C CA . LEU A 1 83 ? -0.810 6.783 -12.490 1.00 63.72 83 LEU A CA 1
ATOM 647 C C . LEU A 1 83 ? -1.281 7.293 -11.125 1.00 63.72 83 LEU A C 1
ATOM 649 O O . LEU A 1 83 ? -2.436 7.698 -11.002 1.00 63.72 83 LEU A O 1
ATOM 653 N N . LYS A 1 84 ? -0.418 7.290 -10.100 1.00 62.12 84 LYS A N 1
ATOM 654 C CA . LYS A 1 84 ? -0.701 7.987 -8.846 1.00 62.12 84 LYS A CA 1
ATOM 655 C C . LYS A 1 84 ? -0.788 9.480 -9.125 1.00 62.12 84 LYS A C 1
ATOM 657 O O . LYS A 1 84 ? 0.221 10.178 -9.189 1.00 62.12 84 LYS A O 1
ATOM 662 N N . ASN A 1 85 ? -2.009 9.977 -9.236 1.00 59.09 85 ASN A N 1
ATOM 663 C CA . ASN A 1 85 ? -2.259 11.395 -9.117 1.00 59.09 85 ASN A CA 1
ATOM 664 C C . ASN A 1 85 ? -2.280 11.749 -7.618 1.00 59.09 85 ASN A C 1
ATOM 666 O O . ASN A 1 85 ? -3.125 11.221 -6.892 1.00 59.09 85 ASN A O 1
ATOM 670 N N . PRO A 1 86 ? -1.381 12.617 -7.122 1.00 56.69 86 PRO A N 1
ATOM 671 C CA . PRO A 1 86 ? -1.384 13.025 -5.717 1.00 56.69 86 PRO A CA 1
ATOM 672 C C . PRO A 1 86 ? -2.679 13.741 -5.298 1.00 56.69 86 PRO A C 1
ATOM 674 O O . PRO A 1 86 ? -2.961 13.842 -4.105 1.00 56.69 86 PRO A O 1
ATOM 677 N N . GLU A 1 87 ? -3.478 14.219 -6.257 1.00 60.06 87 GLU A N 1
ATOM 678 C CA . GLU A 1 87 ? -4.781 14.843 -6.004 1.00 60.06 87 GLU A CA 1
ATOM 679 C C . GLU A 1 87 ? -5.930 13.824 -5.869 1.00 60.06 87 GLU A C 1
ATOM 681 O O . GLU A 1 87 ? -6.961 14.140 -5.266 1.00 60.06 87 GLU A O 1
ATOM 686 N N . ASP A 1 88 ? -5.743 12.585 -6.343 1.00 61.75 88 ASP A N 1
ATOM 687 C CA . ASP A 1 88 ? -6.736 11.511 -6.242 1.00 61.75 88 ASP A CA 1
ATOM 688 C C . ASP A 1 88 ? -6.648 10.847 -4.863 1.00 61.75 88 ASP A C 1
ATOM 690 O O . ASP A 1 88 ? -6.083 9.770 -4.657 1.00 61.75 88 ASP A O 1
ATOM 694 N N . LEU A 1 89 ? -7.215 11.531 -3.874 1.00 67.62 89 LEU A N 1
ATOM 695 C CA . LEU A 1 89 ? -7.373 11.003 -2.527 1.00 67.62 89 LEU A CA 1
ATOM 696 C C . LEU A 1 89 ? -8.634 10.139 -2.443 1.00 67.62 89 LEU A C 1
ATOM 698 O O . LEU A 1 89 ? -9.757 10.627 -2.594 1.00 67.62 89 LEU A O 1
ATOM 702 N N . GLN A 1 90 ? -8.464 8.857 -2.125 1.00 74.94 90 GLN A N 1
ATOM 703 C CA . GLN A 1 90 ? -9.577 7.983 -1.781 1.00 74.94 90 GLN A CA 1
ATOM 704 C C . GLN A 1 90 ? -10.038 8.287 -0.352 1.00 74.94 90 GLN A C 1
ATOM 706 O O . GLN A 1 90 ? -9.247 8.261 0.591 1.00 74.94 90 GLN A O 1
ATOM 711 N N . VAL A 1 91 ? -11.336 8.545 -0.178 1.00 80.00 91 VAL A N 1
ATOM 712 C CA . VAL A 1 91 ? -11.949 8.669 1.150 1.00 80.00 91 VAL A CA 1
ATOM 713 C C . VAL A 1 91 ? -12.318 7.275 1.643 1.00 80.00 91 VAL A C 1
ATOM 715 O O . VAL A 1 91 ? -13.209 6.630 1.087 1.00 80.00 91 VAL A O 1
ATOM 718 N N . LEU A 1 92 ? -11.640 6.812 2.689 1.00 82.75 92 LEU A N 1
ATOM 719 C CA . LEU A 1 92 ? -12.001 5.597 3.409 1.00 82.75 92 LEU A CA 1
ATOM 720 C C . LEU A 1 92 ? -12.859 5.948 4.622 1.00 82.75 92 LEU A C 1
ATOM 722 O O . LEU A 1 92 ? -12.710 7.016 5.218 1.00 82.75 92 LEU A O 1
ATOM 726 N N . LYS A 1 93 ? -13.760 5.033 4.978 1.00 89.12 93 LYS A N 1
ATOM 727 C CA . LYS A 1 93 ? -14.575 5.105 6.192 1.00 89.12 93 LYS A CA 1
ATOM 728 C C . LYS A 1 93 ? -14.240 3.928 7.090 1.00 89.12 93 LYS A C 1
ATOM 730 O O . LYS A 1 93 ? -13.986 2.831 6.598 1.00 89.12 93 LYS A O 1
ATOM 735 N N . GLY A 1 94 ? -14.277 4.148 8.394 1.00 91.44 94 GLY A N 1
ATOM 736 C CA . GLY A 1 94 ? -14.032 3.100 9.372 1.00 91.44 94 GLY A CA 1
ATOM 737 C C . GLY A 1 94 ? -14.304 3.572 10.789 1.00 91.44 94 GLY A C 1
ATOM 738 O O . GLY A 1 94 ? -14.831 4.661 11.007 1.00 91.44 94 GLY A O 1
ATOM 739 N N . TRP A 1 95 ? -13.932 2.738 11.752 1.00 94.62 95 TRP A N 1
ATOM 740 C CA . TRP A 1 95 ? -14.136 3.008 13.169 1.00 94.62 95 TRP A CA 1
ATOM 741 C C . TRP A 1 95 ? -12.798 3.262 13.837 1.00 94.62 95 TRP A C 1
ATOM 743 O O . TRP A 1 95 ? -11.914 2.409 13.784 1.00 94.62 95 TRP A O 1
ATOM 753 N N . ALA A 1 96 ? -12.646 4.420 14.470 1.00 94.44 96 ALA A N 1
ATOM 754 C CA . ALA A 1 96 ? -11.470 4.736 15.266 1.00 94.44 96 ALA A CA 1
ATOM 755 C C . ALA A 1 96 ? -11.796 4.655 16.751 1.00 94.44 96 ALA A C 1
ATOM 757 O O . ALA A 1 96 ? -12.909 4.976 17.167 1.00 94.44 96 ALA A O 1
ATOM 758 N N . LEU A 1 97 ? -10.806 4.289 17.565 1.00 94.00 97 LEU A N 1
ATOM 759 C CA . LEU A 1 97 ? -10.889 4.535 19.001 1.00 94.00 97 LEU A CA 1
ATOM 760 C C . LEU A 1 97 ? -11.052 6.042 19.243 1.00 94.00 97 LEU A C 1
ATOM 762 O O . LEU A 1 97 ? -10.366 6.866 18.623 1.00 94.00 97 LEU A O 1
ATOM 766 N N . ARG A 1 98 ? -11.971 6.398 20.143 1.00 93.88 98 ARG A N 1
ATOM 767 C CA . ARG A 1 98 ? -12.102 7.775 20.625 1.00 93.88 98 ARG A CA 1
ATOM 768 C C . ARG A 1 98 ? -10.819 8.176 21.355 1.00 93.88 98 ARG A C 1
ATOM 770 O O . ARG A 1 98 ? -10.293 7.404 22.153 1.00 93.88 98 ARG A O 1
ATOM 777 N N . GLU A 1 99 ? -10.325 9.379 21.084 1.00 88.12 99 GLU A N 1
ATOM 778 C CA . GLU A 1 99 ? -9.073 9.879 21.676 1.00 88.12 99 GLU A CA 1
ATOM 779 C C . GLU A 1 99 ? -9.238 10.176 23.170 1.00 88.12 99 GLU A C 1
ATOM 781 O O . GLU A 1 99 ? -8.387 9.839 23.997 1.00 88.12 99 GLU A O 1
ATOM 786 N N . GLU A 1 100 ? -10.386 10.745 23.531 1.00 91.19 100 GLU A N 1
ATOM 787 C CA . GLU A 1 100 ? -10.722 11.084 24.906 1.00 91.19 100 GLU A CA 1
ATOM 788 C C . GLU A 1 100 ? -11.586 9.988 25.532 1.00 91.19 100 GLU A C 1
ATOM 790 O O . GLU A 1 100 ? -12.817 9.984 25.432 1.00 91.19 100 GLU A O 1
ATOM 795 N N . LEU A 1 101 ? -10.907 9.040 26.184 1.00 92.06 101 LEU A N 1
ATOM 796 C CA . LEU A 1 101 ? -11.531 8.052 27.059 1.00 92.06 101 LEU A CA 1
ATOM 797 C C . LEU A 1 101 ? -11.367 8.460 28.523 1.00 92.06 101 LEU A C 1
ATOM 799 O O . LEU A 1 101 ? -10.241 8.639 29.013 1.00 92.06 101 LEU A O 1
ATOM 803 N N . THR A 1 102 ? -12.491 8.523 29.230 1.00 94.62 102 THR A N 1
ATOM 804 C CA . THR A 1 102 ? -12.567 8.614 30.690 1.00 94.62 102 THR A CA 1
ATOM 805 C C . THR A 1 102 ? -11.908 7.402 31.350 1.00 94.62 102 THR A C 1
ATOM 807 O O . THR A 1 102 ? -11.564 6.402 30.711 1.00 94.62 102 THR A O 1
ATOM 810 N N . ARG A 1 103 ? -11.704 7.464 32.668 1.00 94.69 103 ARG A N 1
ATOM 811 C CA . ARG A 1 103 ? -11.080 6.362 33.409 1.00 94.69 103 ARG A CA 1
ATOM 812 C C . ARG A 1 103 ? -11.918 5.084 33.322 1.00 94.69 103 ARG A C 1
ATOM 814 O O . ARG A 1 103 ? -11.364 3.996 33.173 1.00 94.69 103 ARG A O 1
ATOM 821 N N . GLU A 1 104 ? -13.231 5.231 33.403 1.00 94.81 104 GLU A N 1
ATOM 822 C CA . GLU A 1 104 ? -14.213 4.158 33.315 1.00 94.81 104 GLU A CA 1
ATOM 823 C C . GLU A 1 104 ? -14.206 3.533 31.915 1.00 94.81 104 GLU A C 1
ATOM 825 O O . GLU A 1 104 ? -14.123 2.312 31.785 1.00 94.81 104 GLU A O 1
ATOM 830 N N . GLU A 1 105 ? -14.185 4.356 30.867 1.00 94.12 105 GLU A N 1
ATOM 831 C CA . GLU A 1 105 ? -14.099 3.896 29.476 1.00 94.12 105 GLU A CA 1
ATOM 832 C C . GLU A 1 105 ? -12.778 3.167 29.185 1.00 94.12 105 GLU A C 1
ATOM 834 O O . GLU A 1 105 ? -12.768 2.148 28.497 1.00 94.12 105 GLU A O 1
ATOM 839 N N . ARG A 1 106 ? -11.653 3.608 29.764 1.00 93.75 106 ARG A N 1
ATOM 840 C CA . ARG A 1 106 ? -10.370 2.886 29.651 1.00 93.75 106 ARG A CA 1
ATOM 841 C C . ARG A 1 106 ? -10.427 1.503 30.296 1.00 93.75 106 ARG A C 1
ATOM 843 O O . ARG A 1 106 ? -9.838 0.556 29.775 1.00 93.75 106 ARG A O 1
ATOM 850 N N . LEU A 1 107 ? -11.133 1.372 31.422 1.00 93.88 107 LEU A N 1
ATOM 851 C CA . LEU A 1 107 ? -11.350 0.073 32.055 1.00 93.88 107 LEU A CA 1
ATOM 852 C C . LEU A 1 107 ? -12.231 -0.820 31.174 1.00 93.88 107 LEU A C 1
ATOM 854 O O . LEU A 1 107 ? -11.915 -1.995 30.997 1.00 93.88 107 LEU A O 1
ATOM 858 N N . GLN A 1 108 ? -13.294 -0.271 30.584 1.00 92.88 108 GLN A N 1
ATOM 859 C CA . GLN A 1 108 ? -14.135 -1.002 29.635 1.00 92.88 108 GLN A CA 1
ATOM 860 C C . GLN A 1 108 ? -13.342 -1.456 28.407 1.00 92.88 108 GLN A C 1
ATOM 862 O O . GLN A 1 108 ? -13.424 -2.626 28.044 1.00 92.88 108 GLN A O 1
ATOM 867 N N . LEU A 1 109 ? -12.505 -0.590 27.828 1.00 93.12 109 LEU A N 1
ATOM 868 C CA . LEU A 1 109 ? -11.617 -0.941 26.719 1.00 93.12 109 LEU A CA 1
ATOM 869 C C . LEU A 1 109 ? -10.704 -2.119 27.083 1.00 93.12 109 LEU A C 1
ATOM 871 O O . LEU A 1 109 ? -10.588 -3.075 26.315 1.00 93.12 109 LEU A O 1
ATOM 875 N N . TYR A 1 110 ? -10.099 -2.092 28.274 1.00 92.31 110 TYR A N 1
ATOM 876 C CA . TYR A 1 110 ? -9.279 -3.199 28.768 1.00 92.31 110 TYR A CA 1
ATOM 877 C C . TYR A 1 110 ? -10.081 -4.503 28.898 1.00 92.31 110 TYR A C 1
ATOM 879 O O . TYR A 1 110 ? -9.613 -5.564 28.485 1.00 92.31 110 TYR A O 1
ATOM 887 N N . LEU A 1 111 ? -11.298 -4.442 29.444 1.00 93.06 111 LEU A N 1
ATOM 888 C CA . LEU A 1 111 ? -12.166 -5.613 29.592 1.00 93.06 111 LEU A CA 1
ATOM 889 C C . LEU A 1 111 ? -12.598 -6.188 28.237 1.00 93.06 111 LEU A C 1
ATOM 891 O O . LEU A 1 111 ? -12.584 -7.410 28.061 1.00 93.06 111 LEU A O 1
ATOM 895 N N . VAL A 1 112 ? -12.932 -5.328 27.273 1.00 90.75 112 VAL A N 1
ATOM 896 C CA . VAL A 1 112 ? -13.275 -5.740 25.906 1.00 90.75 112 VAL A CA 1
ATOM 897 C C . VAL A 1 112 ? -12.069 -6.398 25.241 1.00 90.75 112 VAL A C 1
ATOM 899 O O . VAL A 1 112 ? -12.186 -7.530 24.782 1.00 90.75 112 VAL A O 1
ATOM 902 N N . SER A 1 113 ? -10.891 -5.768 25.292 1.00 88.88 113 SER A N 1
ATOM 903 C CA . SER A 1 113 ? -9.644 -6.331 24.751 1.00 88.88 113 SER A CA 1
ATOM 904 C C . SER A 1 113 ? -9.321 -7.707 25.349 1.00 88.88 113 SER A C 1
ATOM 906 O O . SER A 1 113 ? -9.021 -8.644 24.614 1.00 88.88 113 SER A O 1
ATOM 908 N N . ARG A 1 114 ? -9.481 -7.891 26.665 1.00 91.69 114 ARG A N 1
ATOM 909 C CA . ARG A 1 114 ? -9.284 -9.203 27.307 1.00 91.69 114 ARG A CA 1
ATOM 910 C C . ARG A 1 114 ? -10.305 -10.253 26.878 1.00 91.69 114 ARG A C 1
ATOM 912 O O . ARG A 1 114 ? -9.981 -11.440 26.840 1.00 91.69 114 ARG A O 1
ATOM 919 N N . THR A 1 115 ? -11.540 -9.843 26.615 1.00 89.88 115 THR A N 1
ATOM 920 C CA . THR A 1 115 ? -12.609 -10.748 26.171 1.00 89.88 115 THR A CA 1
ATOM 921 C C . THR A 1 115 ? -12.362 -11.204 24.735 1.00 89.88 115 THR A C 1
ATOM 923 O O . THR A 1 115 ? -12.445 -12.395 24.447 1.00 89.88 115 THR A O 1
ATOM 926 N N . CYS A 1 116 ? -11.963 -10.269 23.880 1.00 88.12 116 CYS A N 1
ATOM 927 C CA . CYS A 1 116 ? -11.494 -10.486 22.517 1.00 88.12 116 CYS A CA 1
ATOM 928 C C . CYS A 1 116 ? -10.352 -11.506 22.429 1.00 88.12 116 CYS A C 1
ATOM 930 O O . CYS A 1 116 ? -10.467 -12.518 21.735 1.00 88.12 116 CYS A O 1
ATOM 932 N N . ASP A 1 117 ? -9.300 -11.321 23.233 1.00 86.44 117 ASP A N 1
ATOM 933 C CA . ASP A 1 117 ? -8.168 -12.254 23.282 1.00 86.44 117 ASP A CA 1
ATOM 934 C C . ASP A 1 117 ? -8.618 -13.684 23.627 1.00 86.44 117 ASP A C 1
ATOM 936 O O . ASP A 1 117 ? -8.167 -14.661 23.027 1.00 86.44 117 ASP A O 1
ATOM 940 N N . ARG A 1 118 ? -9.549 -13.826 24.580 1.00 87.50 118 ARG A N 1
ATOM 941 C CA . ARG A 1 118 ? -10.108 -15.131 24.973 1.00 87.50 118 ARG A CA 1
ATOM 942 C C . ARG A 1 118 ? -10.969 -15.760 23.881 1.00 87.50 118 ARG A C 1
ATOM 944 O O . ARG A 1 118 ? -10.991 -16.984 23.772 1.00 87.50 118 ARG A O 1
ATOM 951 N N . ALA A 1 119 ? -11.644 -14.942 23.080 1.00 84.44 119 ALA A N 1
ATOM 952 C CA . ALA A 1 119 ? -12.425 -15.376 21.926 1.00 84.4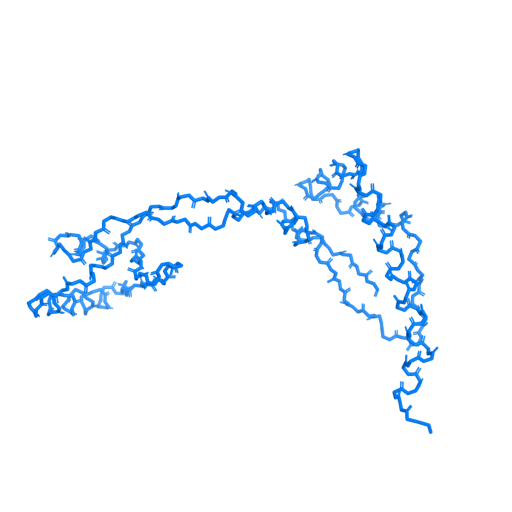4 119 ALA A CA 1
ATOM 953 C C . ALA A 1 119 ? -11.555 -15.750 20.709 1.00 84.44 119 ALA A C 1
ATOM 955 O O . ALA A 1 119 ? -12.096 -16.207 19.706 1.00 84.44 119 ALA A O 1
ATOM 956 N N . ARG A 1 120 ? -10.220 -15.617 20.805 1.00 84.81 120 ARG A N 1
ATOM 957 C CA . ARG A 1 120 ? -9.259 -15.793 19.698 1.00 84.81 120 ARG A CA 1
ATOM 958 C C . ARG A 1 120 ? -9.476 -14.818 18.536 1.00 84.81 120 ARG A C 1
ATOM 960 O O . ARG A 1 120 ? -9.088 -15.119 17.412 1.00 84.81 120 ARG A O 1
ATOM 967 N N . ASP A 1 121 ? -10.046 -13.656 18.830 1.00 81.94 121 ASP A N 1
ATOM 968 C CA . ASP A 1 121 ? -10.191 -12.534 17.904 1.00 81.94 121 ASP A CA 1
ATOM 969 C C . ASP A 1 121 ? -9.566 -11.306 18.580 1.00 81.94 121 ASP A C 1
ATOM 971 O O . ASP A 1 121 ? -10.265 -10.572 19.272 1.00 81.94 121 ASP A O 1
ATOM 975 N N . PRO A 1 122 ? -8.231 -11.144 18.555 1.00 84.50 122 PRO A N 1
ATOM 976 C CA . PRO A 1 122 ? -7.574 -10.066 19.282 1.00 84.50 122 PRO A CA 1
ATOM 977 C C . PRO A 1 122 ? -7.926 -8.707 18.673 1.00 84.50 122 PRO A C 1
ATOM 979 O O . PRO A 1 122 ? -7.997 -8.550 17.451 1.00 84.50 122 PRO A O 1
ATOM 982 N N . LEU A 1 123 ? -8.073 -7.695 19.534 1.00 87.25 123 LEU A N 1
ATOM 983 C CA . LEU A 1 123 ? -8.318 -6.323 19.094 1.00 87.25 123 LEU A CA 1
ATOM 984 C C . LEU A 1 123 ? -7.143 -5.839 18.233 1.00 87.25 123 LEU A C 1
ATOM 986 O O . LEU A 1 123 ? -6.085 -5.474 18.745 1.00 87.25 123 LEU A O 1
ATOM 990 N N . THR A 1 124 ? -7.350 -5.821 16.920 1.00 86.56 124 THR A N 1
ATOM 991 C CA . THR A 1 124 ? -6.333 -5.409 15.956 1.00 86.56 124 THR A CA 1
ATOM 992 C C . THR A 1 124 ? -6.598 -3.973 15.542 1.00 86.56 124 THR A C 1
ATOM 994 O O . THR A 1 124 ? -7.674 -3.656 15.025 1.00 86.56 124 THR A O 1
ATOM 997 N N . THR A 1 125 ? -5.611 -3.106 15.762 1.00 88.56 125 THR A N 1
ATOM 998 C CA . THR A 1 125 ? -5.676 -1.710 15.326 1.00 88.56 125 THR A CA 1
ATOM 999 C C . THR A 1 125 ? -4.569 -1.386 14.338 1.00 88.56 125 THR A C 1
ATOM 1001 O O . THR A 1 125 ? -3.456 -1.903 14.442 1.00 88.56 125 THR A O 1
ATOM 1004 N N . THR A 1 126 ? -4.877 -0.517 13.385 1.00 86.31 126 THR A N 1
ATOM 1005 C CA . THR A 1 126 ? -3.909 0.107 12.482 1.00 86.31 126 THR A CA 1
ATOM 1006 C C . THR A 1 126 ? -3.924 1.612 12.710 1.00 86.31 126 THR A C 1
ATOM 1008 O O . THR A 1 126 ? -4.925 2.171 13.148 1.00 86.31 126 THR A O 1
ATOM 1011 N N . VAL A 1 127 ? -2.803 2.282 12.467 1.00 86.88 127 VAL A N 1
ATOM 1012 C CA . VAL A 1 127 ? -2.722 3.742 12.594 1.00 86.88 127 VAL A CA 1
ATOM 1013 C C . VAL A 1 127 ? -2.962 4.344 11.214 1.00 86.88 127 VAL A C 1
ATOM 1015 O O . VAL A 1 127 ? -2.281 3.969 10.258 1.00 86.88 127 VAL A O 1
ATOM 1018 N N . ASN A 1 128 ? -3.953 5.227 11.090 1.00 83.50 128 ASN A N 1
ATOM 1019 C CA . ASN A 1 128 ? -4.200 5.951 9.842 1.00 83.50 128 ASN A CA 1
ATOM 1020 C C . ASN A 1 128 ? -3.190 7.112 9.662 1.00 83.50 128 ASN A C 1
ATOM 1022 O O . ASN A 1 128 ? -2.439 7.420 10.590 1.00 83.50 128 ASN A O 1
ATOM 1026 N N . PRO A 1 129 ? -3.157 7.781 8.493 1.00 80.00 129 PRO A N 1
ATOM 1027 C CA . PRO A 1 129 ? -2.260 8.919 8.262 1.00 80.00 129 PRO A CA 1
ATOM 1028 C C . PRO A 1 129 ? -2.433 10.073 9.260 1.00 80.00 129 PRO A C 1
ATOM 1030 O O . PRO A 1 129 ? -1.464 10.759 9.569 1.00 80.00 129 PRO A O 1
ATOM 1033 N N . ASP A 1 130 ? -3.640 10.244 9.804 1.00 82.56 130 ASP A N 1
ATOM 1034 C CA . ASP A 1 130 ? -3.962 11.272 10.802 1.00 82.56 130 ASP A CA 1
ATOM 1035 C C . ASP A 1 130 ? -3.540 10.874 12.233 1.00 82.56 130 ASP A C 1
ATOM 1037 O O . ASP A 1 130 ? -3.794 11.608 13.184 1.00 82.56 130 ASP A O 1
ATOM 1041 N N . GLY A 1 131 ? -2.904 9.709 12.414 1.00 84.94 131 GLY A N 1
ATOM 1042 C CA . GLY A 1 131 ? -2.421 9.218 13.709 1.00 84.94 131 GLY A CA 1
ATOM 1043 C C . GLY A 1 131 ? -3.475 8.509 14.566 1.00 84.94 131 GLY A C 1
ATOM 1044 O O . GLY A 1 131 ? -3.182 8.101 15.690 1.00 84.94 131 GLY A O 1
ATOM 1045 N N . ARG A 1 132 ? -4.690 8.314 14.051 1.00 88.94 132 ARG A N 1
ATOM 1046 C CA . ARG A 1 132 ? -5.797 7.667 14.761 1.00 88.94 132 ARG A CA 1
ATOM 1047 C C . ARG A 1 132 ? -5.724 6.147 14.664 1.00 88.94 132 ARG A C 1
ATOM 1049 O O . ARG A 1 132 ? -5.431 5.584 13.609 1.00 88.94 132 ARG A O 1
ATOM 1056 N N . HIS A 1 133 ? -6.059 5.475 15.765 1.00 91.56 133 HIS A N 1
ATOM 1057 C CA . HIS A 1 133 ? -6.135 4.016 15.830 1.00 91.56 133 HIS A CA 1
ATOM 1058 C C . HIS A 1 133 ? -7.455 3.514 15.240 1.00 91.56 133 HIS A C 1
ATOM 1060 O O . HIS A 1 133 ? -8.497 3.577 15.894 1.00 91.56 133 HIS A O 1
ATOM 1066 N N . ILE A 1 134 ? -7.399 2.995 14.017 1.00 92.00 134 ILE A N 1
ATOM 1067 C CA . ILE A 1 134 ? -8.508 2.349 13.318 1.00 92.00 134 ILE A CA 1
ATOM 1068 C C . ILE A 1 134 ? -8.647 0.917 13.814 1.00 92.00 134 ILE A C 1
ATOM 1070 O O . ILE A 1 134 ? -7.676 0.165 13.849 1.00 92.00 134 ILE A O 1
ATOM 1074 N N . VAL A 1 135 ? -9.859 0.538 14.194 1.00 91.88 135 VAL A N 1
ATOM 1075 C CA . VAL A 1 135 ? -10.205 -0.795 14.678 1.00 91.88 135 VAL A CA 1
ATOM 1076 C C . VAL A 1 135 ? -10.610 -1.671 13.496 1.00 91.88 135 VAL A C 1
ATOM 1078 O O . VAL A 1 135 ? -11.452 -1.282 12.687 1.00 91.88 135 VAL A O 1
ATOM 1081 N N . SER A 1 136 ? -10.014 -2.860 13.404 1.00 87.25 136 SER A N 1
ATOM 1082 C CA . SER A 1 136 ? -10.349 -3.843 12.367 1.00 87.25 136 SER A CA 1
ATOM 1083 C C . SER A 1 136 ? -11.773 -4.377 12.546 1.00 87.25 136 SER A C 1
ATOM 1085 O O . SER A 1 136 ? -12.278 -4.452 13.668 1.00 87.25 136 SER A O 1
ATOM 1087 N N . GLU A 1 137 ? -12.417 -4.777 11.449 1.00 85.94 137 GLU A N 1
ATOM 1088 C CA . GLU A 1 137 ? -13.716 -5.453 11.514 1.00 85.94 137 GLU A CA 1
ATOM 1089 C C . GLU A 1 137 ? -13.612 -6.778 12.281 1.00 85.94 137 GLU A C 1
ATOM 1091 O O . GLU A 1 137 ? -12.603 -7.477 12.193 1.00 85.94 137 GLU A O 1
ATOM 1096 N N . GLY A 1 138 ? -14.655 -7.124 13.037 1.00 82.75 138 GLY A N 1
ATOM 1097 C CA . GLY A 1 138 ? -14.684 -8.345 13.840 1.00 82.75 138 GLY A CA 1
ATOM 1098 C C . GLY A 1 138 ? -15.588 -8.235 15.062 1.00 82.75 138 GLY A C 1
ATOM 1099 O O . GLY A 1 138 ? -16.267 -7.226 15.273 1.00 82.75 138 GLY A O 1
ATOM 1100 N N . PHE A 1 139 ? -15.574 -9.272 15.899 1.00 83.81 139 PHE A N 1
ATOM 1101 C CA . PHE A 1 139 ? -16.390 -9.337 17.115 1.00 83.81 139 PHE A CA 1
ATOM 1102 C C . PHE A 1 139 ? -16.052 -8.196 18.085 1.00 83.81 139 PHE A C 1
ATOM 1104 O O . PHE A 1 139 ? -16.934 -7.598 18.707 1.00 83.81 139 PHE A O 1
ATOM 1111 N N . CYS A 1 140 ? -14.771 -7.844 18.167 1.00 88.56 140 CYS A N 1
ATOM 1112 C CA . CYS A 1 140 ? -14.292 -6.763 19.021 1.00 88.56 140 CYS A CA 1
ATOM 1113 C C . CYS A 1 140 ? -14.853 -5.401 18.650 1.00 88.56 140 CYS A C 1
ATOM 1115 O O . CYS A 1 140 ? -15.145 -4.603 19.538 1.00 88.56 140 CYS A O 1
ATOM 1117 N N . LEU A 1 141 ? -15.020 -5.133 17.356 1.00 91.75 141 LEU A N 1
ATOM 1118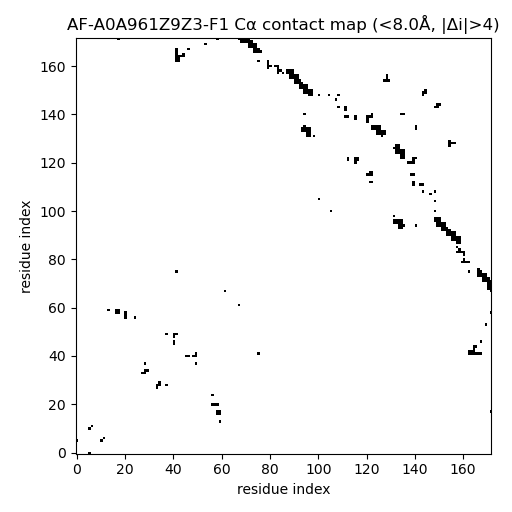 C CA . LEU A 1 141 ? -15.543 -3.857 16.898 1.00 91.75 141 LEU A CA 1
ATOM 1119 C C . LEU A 1 141 ? -16.981 -3.648 17.386 1.00 91.75 141 LEU A C 1
ATOM 1121 O O . LEU A 1 141 ? -17.307 -2.573 17.881 1.00 91.75 141 LEU A O 1
ATOM 1125 N N . GLU A 1 142 ? -17.822 -4.678 17.322 1.00 91.06 142 GLU A N 1
ATOM 1126 C CA . GLU A 1 142 ? -19.207 -4.596 17.797 1.00 91.06 142 GLU A CA 1
ATOM 1127 C C . GLU A 1 142 ? -19.287 -4.383 19.313 1.00 91.06 142 GLU A C 1
ATOM 1129 O O . GLU A 1 142 ? -20.074 -3.561 19.787 1.00 91.06 142 GLU A O 1
ATOM 1134 N N . ALA A 1 143 ? -18.416 -5.043 20.083 1.00 90.88 143 ALA A N 1
ATOM 1135 C CA . ALA A 1 143 ? -18.327 -4.824 21.525 1.00 90.88 143 ALA A CA 1
ATOM 1136 C C . ALA A 1 143 ? -17.882 -3.389 21.866 1.00 90.88 143 ALA A C 1
ATOM 1138 O O . ALA A 1 143 ? -18.425 -2.768 22.781 1.00 90.88 143 ALA A O 1
ATOM 1139 N N . LEU A 1 144 ? -16.926 -2.838 21.111 1.00 93.81 144 LEU A N 1
ATOM 1140 C CA . LEU A 1 144 ? -16.465 -1.460 21.281 1.00 93.81 144 LEU A CA 1
ATOM 1141 C C . LEU A 1 144 ? -17.527 -0.430 20.875 1.00 93.81 144 LEU A C 1
ATOM 1143 O O . LEU A 1 144 ? -17.677 0.577 21.568 1.00 93.81 144 LEU A O 1
ATOM 1147 N N . LYS A 1 145 ? -18.290 -0.684 19.802 1.00 94.56 145 LYS A N 1
ATOM 1148 C CA . LYS A 1 145 ? -19.437 0.145 19.391 1.00 94.56 145 LYS A CA 1
ATOM 1149 C C . LYS A 1 145 ? -20.513 0.170 20.468 1.00 94.56 145 LYS A C 1
ATOM 1151 O O . LYS A 1 145 ? -20.961 1.243 20.856 1.00 94.56 145 LYS A O 1
ATOM 1156 N N . ALA A 1 146 ? -20.888 -1.001 20.986 1.00 91.12 146 ALA A N 1
ATOM 1157 C CA . ALA A 1 146 ? -21.891 -1.122 22.042 1.00 91.12 146 ALA A CA 1
ATOM 1158 C C . ALA A 1 146 ? -21.468 -0.409 23.337 1.00 91.12 146 ALA A C 1
ATOM 1160 O O . ALA A 1 146 ? -22.312 0.129 24.050 1.00 91.12 146 ALA A O 1
ATOM 1161 N N . ALA A 1 147 ? -20.164 -0.372 23.621 1.00 91.31 147 ALA A N 1
ATOM 1162 C CA . ALA A 1 147 ? -19.594 0.361 24.747 1.00 91.31 147 ALA A CA 1
ATOM 1163 C C . ALA A 1 147 ? -19.369 1.863 24.467 1.00 91.31 147 ALA A C 1
ATOM 1165 O O . ALA A 1 147 ? -18.932 2.584 25.358 1.00 91.31 147 ALA A O 1
ATOM 1166 N N . GLY A 1 148 ? -19.635 2.350 23.249 1.00 94.06 148 GLY A N 1
ATOM 1167 C CA . GLY A 1 148 ? -19.417 3.749 22.872 1.00 94.06 148 GLY A CA 1
ATOM 1168 C C . GLY A 1 148 ? -17.942 4.172 22.853 1.00 94.06 148 GLY A C 1
ATOM 1169 O O . GLY A 1 148 ? -17.644 5.354 23.002 1.00 94.06 148 GLY A O 1
ATOM 1170 N N . LEU A 1 149 ? -17.012 3.223 22.695 1.00 95.38 149 LEU A N 1
ATOM 1171 C CA . LEU A 1 149 ? -15.558 3.452 22.773 1.00 95.38 149 LEU A CA 1
ATOM 1172 C C . LEU A 1 149 ? -14.916 3.805 21.426 1.00 95.38 149 LEU A C 1
ATOM 1174 O O . LEU A 1 149 ? -13.742 4.179 21.366 1.00 95.38 149 LEU A O 1
ATOM 1178 N N . VAL A 1 150 ? -15.679 3.673 20.347 1.00 96.06 150 VAL A N 1
ATOM 1179 C CA . VAL A 1 150 ? -15.263 3.996 18.984 1.00 96.06 150 VAL A CA 1
ATOM 1180 C C . VAL A 1 150 ? -16.203 5.020 18.375 1.00 96.06 150 VAL A C 1
ATOM 1182 O O . VAL A 1 150 ? -17.364 5.129 18.765 1.00 96.06 150 VAL A O 1
ATOM 1185 N N . GLU A 1 151 ? -15.699 5.740 17.387 1.00 95.31 151 GLU A N 1
ATOM 1186 C CA . GLU A 1 151 ? -16.477 6.655 16.566 1.00 95.31 151 GLU A CA 1
ATOM 1187 C C . GLU A 1 151 ? -16.202 6.413 15.084 1.00 95.31 151 GLU A C 1
ATOM 1189 O O . GLU A 1 151 ? -15.137 5.916 14.702 1.00 95.31 151 GLU A O 1
ATOM 1194 N N . GLU A 1 152 ? -17.192 6.726 14.252 1.00 93.94 152 GLU A N 1
ATOM 1195 C CA . GLU A 1 152 ? -17.033 6.639 12.809 1.00 93.94 152 GLU A CA 1
ATOM 1196 C C . GLU A 1 152 ? -16.146 7.793 12.344 1.00 93.94 152 GLU A C 1
ATOM 1198 O O . GLU A 1 152 ? -16.399 8.960 12.645 1.00 93.94 152 GLU A O 1
ATOM 1203 N N . VAL A 1 153 ? -15.101 7.459 11.597 1.00 92.25 153 VAL A N 1
ATOM 1204 C CA . VAL A 1 153 ? -14.164 8.429 11.045 1.00 92.25 153 VAL A CA 1
ATOM 1205 C C . VAL A 1 153 ? -14.019 8.231 9.551 1.00 92.25 153 VAL A C 1
ATOM 1207 O O . VAL A 1 153 ? -14.190 7.133 9.012 1.00 92.25 153 VAL A O 1
ATOM 1210 N N . GLN A 1 154 ? -13.662 9.319 8.883 1.00 89.69 154 GLN A N 1
ATOM 1211 C CA . GLN A 1 154 ? -13.284 9.308 7.483 1.00 89.69 154 GLN A CA 1
ATOM 1212 C C . GLN A 1 154 ? -11.873 9.853 7.377 1.00 89.69 154 GLN A C 1
ATOM 1214 O O . GLN A 1 154 ? -11.556 10.859 8.008 1.00 89.69 154 GLN A O 1
ATOM 1219 N N . TRP A 1 155 ? -11.041 9.201 6.579 1.00 85.69 155 TRP A N 1
ATOM 1220 C CA . TRP A 1 155 ? -9.698 9.687 6.301 1.00 85.69 155 TRP A CA 1
ATOM 1221 C C . TRP A 1 155 ? -9.379 9.518 4.828 1.00 85.69 155 TRP A C 1
ATOM 1223 O O . TRP A 1 155 ? -9.959 8.688 4.120 1.00 85.69 155 TRP A O 1
ATOM 1233 N N . LYS A 1 156 ? -8.465 10.358 4.362 1.00 80.62 156 LYS A N 1
ATOM 1234 C CA . LYS A 1 156 ? -8.005 10.350 2.983 1.00 80.62 156 LYS A CA 1
ATOM 1235 C C . LYS A 1 156 ? -6.726 9.537 2.903 1.00 80.62 156 LYS A C 1
ATOM 1237 O O . LYS A 1 156 ? -5.792 9.768 3.665 1.00 80.62 156 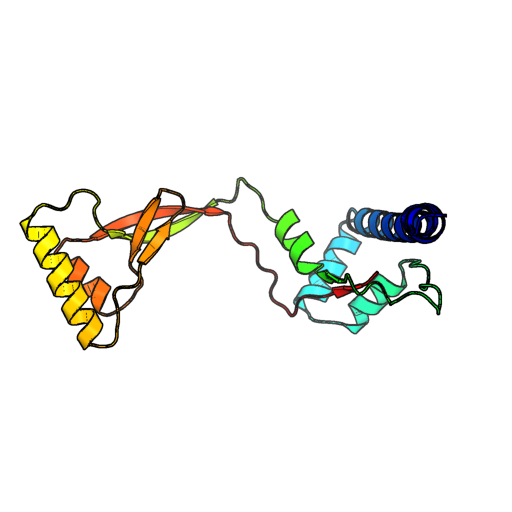LYS A O 1
ATOM 1242 N N . VAL A 1 157 ? -6.693 8.586 1.985 1.00 73.25 157 VAL A N 1
ATOM 1243 C CA . VAL A 1 157 ? -5.471 7.878 1.606 1.00 73.25 157 VAL A CA 1
ATOM 1244 C C . VAL A 1 157 ? -5.180 8.163 0.145 1.00 73.25 157 VAL A C 1
ATOM 1246 O O . VAL A 1 157 ? -6.103 8.394 -0.636 1.00 73.25 157 VAL A O 1
ATOM 1249 N N . GLU A 1 158 ? -3.905 8.147 -0.229 1.00 69.25 158 GLU A N 1
ATOM 1250 C CA . GLU A 1 158 ? -3.532 8.130 -1.643 1.00 69.25 158 GLU A CA 1
ATOM 1251 C C . GLU A 1 158 ? -4.260 6.971 -2.331 1.00 69.25 158 GLU A C 1
ATOM 1253 O O . GLU A 1 158 ? -4.217 5.836 -1.837 1.00 69.25 158 GLU A O 1
ATOM 1258 N N . ALA A 1 159 ? -4.942 7.244 -3.447 1.00 64.12 159 ALA A N 1
ATOM 1259 C CA . ALA A 1 159 ? -5.546 6.183 -4.231 1.00 64.12 159 ALA A CA 1
ATOM 1260 C C . ALA A 1 159 ? -4.451 5.199 -4.656 1.00 64.12 159 ALA A C 1
ATOM 1262 O O . ALA A 1 159 ? -3.493 5.541 -5.356 1.00 64.12 159 ALA A O 1
ATOM 1263 N N . VAL A 1 160 ? -4.580 3.951 -4.211 1.00 63.16 160 VAL A N 1
ATOM 1264 C CA . VAL A 1 160 ? -3.681 2.894 -4.659 1.00 63.16 160 VAL A CA 1
ATOM 1265 C C . VAL A 1 160 ? -4.200 2.416 -6.004 1.00 63.16 160 VAL A C 1
ATOM 1267 O O . VAL A 1 160 ? -5.073 1.551 -6.075 1.00 63.16 160 VAL A O 1
ATOM 1270 N N . VAL A 1 161 ? -3.659 2.980 -7.079 1.00 62.12 161 VAL A N 1
ATOM 1271 C CA . VAL A 1 161 ? -3.820 2.394 -8.407 1.00 62.12 161 VAL A CA 1
ATOM 1272 C C . VAL A 1 161 ? -3.042 1.083 -8.395 1.00 62.12 161 VAL A C 1
ATOM 1274 O O . VAL A 1 161 ? -1.818 1.092 -8.317 1.00 62.12 161 VAL A O 1
ATOM 1277 N N . LYS A 1 162 ? -3.757 -0.043 -8.399 1.00 63.31 162 LYS A N 1
ATOM 1278 C CA . LYS A 1 162 ? -3.171 -1.365 -8.631 1.00 63.31 162 LYS A CA 1
ATOM 1279 C C . LYS A 1 162 ? -3.563 -1.826 -10.014 1.00 63.31 162 LYS A C 1
ATOM 1281 O O . LYS A 1 162 ? -4.753 -1.853 -10.332 1.00 63.31 162 LYS A O 1
ATOM 1286 N N . ILE A 1 163 ? -2.586 -2.236 -10.806 1.00 62.69 163 ILE A N 1
ATOM 1287 C CA . ILE A 1 163 ? -2.862 -2.859 -12.093 1.00 62.69 163 ILE A CA 1
ATOM 1288 C C . ILE A 1 163 ? -3.083 -4.352 -11.829 1.00 62.69 163 ILE A C 1
ATOM 1290 O O . ILE A 1 163 ? -2.191 -5.024 -11.305 1.00 62.69 163 ILE A O 1
ATOM 1294 N N . PRO A 1 164 ? -4.270 -4.900 -12.137 1.00 54.44 164 PRO A N 1
ATOM 1295 C CA . PRO A 1 164 ? -4.519 -6.323 -11.960 1.00 54.44 164 PRO A CA 1
ATOM 1296 C C . PRO A 1 164 ? -3.605 -7.132 -12.892 1.00 54.44 164 PRO A C 1
ATOM 1298 O O . PRO A 1 164 ? -3.591 -6.904 -14.097 1.00 54.44 164 PRO A O 1
ATOM 1301 N N . GLY A 1 165 ? -2.852 -8.091 -12.347 1.00 55.47 165 GLY A N 1
ATOM 1302 C CA . GLY A 1 165 ? -1.968 -8.956 -13.135 1.00 55.47 165 GLY A CA 1
ATOM 1303 C C . GLY A 1 165 ? -0.762 -9.473 -12.352 1.00 55.47 165 GLY A C 1
ATOM 1304 O O . GLY A 1 165 ? -0.516 -9.065 -11.216 1.00 55.47 165 GLY A O 1
ATOM 1305 N N . LYS A 1 166 ? -0.000 -10.400 -12.950 1.00 54.53 166 LYS A N 1
ATOM 1306 C CA . LYS A 1 166 ? 1.326 -10.754 -12.425 1.00 54.53 166 LYS A CA 1
ATOM 1307 C C . LYS A 1 166 ? 2.303 -9.637 -12.795 1.00 54.53 166 LYS A C 1
ATOM 1309 O O . LYS A 1 166 ? 2.297 -9.205 -13.946 1.00 54.53 166 LYS A O 1
ATOM 1314 N N . PRO A 1 167 ? 3.143 -9.182 -11.857 1.00 58.62 167 PRO A N 1
ATOM 1315 C CA . PRO A 1 167 ? 4.065 -8.098 -12.131 1.00 58.62 167 PRO A CA 1
ATOM 1316 C C . PRO A 1 167 ? 5.046 -8.535 -13.227 1.00 58.62 167 PRO A C 1
ATOM 1318 O O . PRO A 1 167 ? 5.531 -9.670 -13.235 1.00 58.62 167 PRO A O 1
ATOM 1321 N N . ILE A 1 168 ? 5.290 -7.654 -14.194 1.00 63.41 168 ILE A N 1
ATOM 1322 C CA . ILE A 1 168 ? 6.144 -7.949 -15.345 1.00 63.41 168 ILE A CA 1
ATOM 1323 C C . ILE A 1 168 ? 7.531 -7.359 -15.105 1.00 63.41 168 ILE A C 1
ATOM 1325 O O . ILE A 1 168 ? 7.666 -6.198 -14.718 1.00 63.41 168 ILE A O 1
ATOM 1329 N N . ARG A 1 169 ? 8.564 -8.180 -15.310 1.00 63.12 169 ARG A N 1
ATOM 1330 C CA . ARG A 1 169 ? 9.968 -7.840 -15.065 1.00 63.12 169 ARG A CA 1
ATOM 1331 C C . ARG A 1 169 ? 10.654 -7.398 -16.348 1.00 63.12 169 ARG A C 1
ATOM 1333 O O . ARG A 1 169 ? 10.753 -8.185 -17.282 1.00 63.12 169 ARG A O 1
ATOM 1340 N N . VAL A 1 170 ? 11.220 -6.198 -16.339 1.00 60.97 170 VAL A N 1
ATOM 1341 C CA . VAL A 1 170 ? 12.219 -5.770 -17.324 1.00 60.97 170 VAL A CA 1
ATOM 1342 C C . VAL A 1 170 ? 13.585 -5.919 -16.676 1.00 60.97 170 VAL A C 1
ATOM 1344 O O . VAL A 1 170 ? 13.923 -5.171 -15.761 1.00 60.97 170 VAL A O 1
ATOM 1347 N N . CYS A 1 171 ?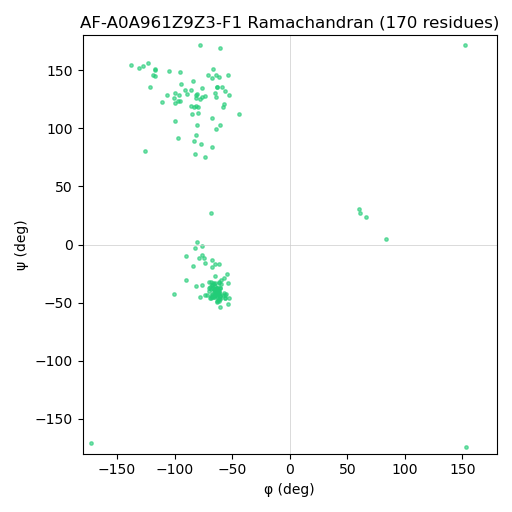 14.343 -6.927 -17.094 1.00 62.41 171 CYS A N 1
ATOM 1348 C CA . CYS A 1 171 ? 15.666 -7.213 -16.548 1.00 62.41 171 CYS A CA 1
ATOM 1349 C C . CYS A 1 171 ? 16.745 -6.556 -17.403 1.00 62.41 171 CYS A C 1
ATOM 1351 O O . CYS A 1 171 ? 16.663 -6.589 -18.629 1.00 62.41 171 CYS A O 1
ATOM 1353 N N . ILE A 1 172 ? 17.740 -5.966 -16.739 1.00 55.59 172 ILE A N 1
ATOM 1354 C CA . ILE A 1 172 ? 18.893 -5.347 -17.387 1.00 55.59 172 ILE A CA 1
ATOM 1355 C C . ILE A 1 172 ? 20.065 -6.319 -17.368 1.00 55.59 172 ILE A C 1
ATOM 1357 O O . ILE A 1 172 ? 20.713 -6.467 -16.318 1.00 55.59 172 ILE A O 1
#

Solve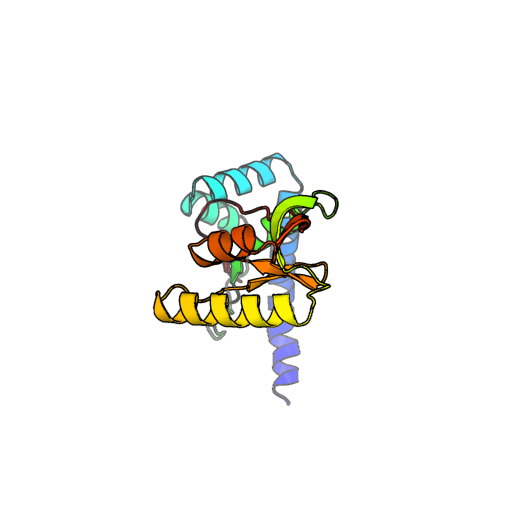nt-accessible surface area (backbone atoms only — not comparable to full-atom values): 10055 Å² total; per-residue (Å²): 133,60,70,67,59,51,45,56,70,62,48,45,58,58,51,50,52,47,50,51,35,51,52,51,51,58,56,50,42,71,38,68,68,51,36,47,53,52,51,50,32,44,58,69,59,37,64,65,66,46,46,57,56,56,69,71,44,79,64,76,80,76,60,90,90,49,76,76,51,78,60,49,46,47,52,52,60,53,50,29,59,68,66,44,50,92,82,48,56,39,77,46,75,49,39,25,55,52,89,87,62,53,75,68,52,49,51,48,53,52,54,51,43,56,49,18,48,75,71,73,46,59,74,52,68,48,71,46,94,87,69,46,44,33,52,48,88,57,74,47,43,56,57,34,51,77,68,63,50,41,42,85,44,73,51,72,40,78,45,80,58,73,77,66,59,75,78,47,70,52,68,89

Secondary structure (DSSP, 8-state):
--HHHHIIIIIHHHHHHHHHHHHHHHHHHTSHHHHHHHHHHHHHT-HHHHHHHHTTS-PPPPPTTS-----EEEHHHHHHHHH--TT-EEEEEEEEE-S---HHHHHHHHHHHHHHHHTT----EEE-TTS-EEEPSSHHHHHHHHTT-EEEEEEEEE------SPPPEEE-

Foldseek 3Di:
DDVVVVCCPPVVVLVVLQVVLVVVLVVVCVDVVSVVQVLCCQLVVPLPSVVVSLVVGPRDDDDPPDDQQQPWDFVQVVVQVVPQDVPPWDKDKAKFFDPDDDPVRVVQLVVLQVVCVVVVNHFDWDQDPVRTTTTDDDPSVVSCVVSVRIDMDIDIDRPRDGRPHDTDTDGD

Sequence (172 aa):
MSDFAKLRTELAPALAERFAALSKFFGSIANPEDAGFVLETMVAQDHEAFSKLVDRLPLPEPPPEWPKLGKCIWLSEIVEQTLKNPEDLQVLKGWALREELTREERLQLYLVSRTCDRARDPLTTTVNPDGRHIVSEGFCLEALKAAGLVEEVQWKVEAVVKIPGKPIRVCI

Nearest PDB structures (foldseek):
  7osa-assembly1_eEF2  TM=4.773E-01  e=4.654E-01  Saccharomyces cerevisiae
  4pww-assembly1_A-2  TM=4.233E-01  e=2.544E+00  synthetic construct
  8vft-assembly1_v  TM=4.059E-01  e=2.106E+00  Oryctolagus cuniculus
  3k7r-assembly6_L  TM=4.076E-01  e=1.857E+00  Saccharomyces cerevisiae

pLDDT: mean 73.85, std 13.97, range [43.78, 96.06]

Radius of gyration: 25.62 Å; Cα contacts (8 Å, |Δi|>4): 186; chains: 1; bounding box: 66×31×63 Å

Mean predicted aligned error: 14.67 Å